Protein AF-A0A1M7NVC6-F1 (afdb_monomer_lite)

pLDDT: mean 93.04, std 8.7, range [51.41, 98.25]

Structure (mmCIF, N/CA/C/O backbone):
data_AF-A0A1M7NVC6-F1
#
_entry.id   AF-A0A1M7NVC6-F1
#
loop_
_atom_site.group_PDB
_atom_site.id
_atom_site.type_symbol
_atom_site.label_atom_id
_atom_site.label_alt_id
_atom_site.label_comp_id
_atom_site.label_asym_id
_atom_site.label_entity_id
_atom_site.label_seq_id
_atom_site.pdbx_PDB_ins_code
_atom_site.Cartn_x
_atom_site.Cartn_y
_atom_site.Cartn_z
_atom_site.occupancy
_atom_site.B_iso_or_equiv
_atom_site.auth_seq_id
_atom_site.auth_comp_id
_atom_site.auth_asym_id
_atom_site.auth_atom_id
_atom_site.pdbx_PDB_model_num
ATOM 1 N N . MET A 1 1 ? 13.645 -10.712 -26.815 1.00 63.34 1 MET A N 1
ATOM 2 C CA . MET A 1 1 ? 13.894 -9.252 -26.837 1.00 63.34 1 MET A CA 1
ATOM 3 C C . MET A 1 1 ? 14.628 -8.884 -25.550 1.00 63.34 1 MET A C 1
ATOM 5 O O . MET A 1 1 ? 14.131 -9.240 -24.490 1.00 63.34 1 MET A O 1
ATOM 9 N N . LYS A 1 2 ? 15.825 -8.280 -25.605 1.00 82.38 2 LYS A N 1
ATOM 10 C CA . LYS A 1 2 ? 16.526 -7.824 -24.387 1.00 82.38 2 LYS A CA 1
ATOM 11 C C . LYS A 1 2 ? 15.890 -6.509 -23.924 1.00 82.38 2 LYS A C 1
ATOM 13 O O . LYS A 1 2 ? 15.771 -5.585 -24.725 1.00 82.38 2 LYS A O 1
ATOM 18 N N . ILE A 1 3 ? 15.447 -6.443 -22.670 1.00 86.44 3 ILE A N 1
ATOM 19 C CA . ILE A 1 3 ? 14.935 -5.203 -22.071 1.00 86.44 3 ILE A CA 1
ATOM 20 C C . ILE A 1 3 ? 16.121 -4.254 -21.881 1.00 86.44 3 ILE A C 1
ATOM 22 O O . ILE A 1 3 ? 17.158 -4.663 -21.361 1.00 86.44 3 ILE A O 1
ATOM 26 N N . LYS A 1 4 ? 15.979 -3.006 -22.332 1.00 95.50 4 LYS A N 1
ATOM 27 C CA . LYS A 1 4 ? 17.014 -1.983 -22.165 1.00 95.50 4 LYS A CA 1
ATOM 28 C C . LYS A 1 4 ? 17.160 -1.602 -20.678 1.00 95.50 4 LYS A C 1
ATOM 30 O O . LYS A 1 4 ? 16.129 -1.528 -20.002 1.00 95.50 4 LYS A O 1
ATOM 35 N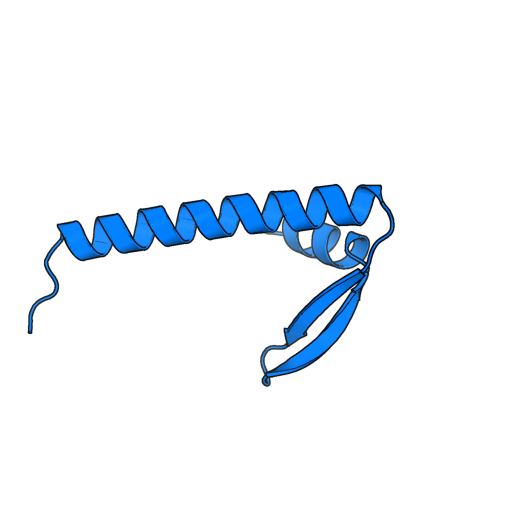 N . PRO A 1 5 ? 18.374 -1.356 -20.153 1.00 95.12 5 PRO A N 1
ATOM 36 C CA . PRO A 1 5 ? 18.577 -0.970 -18.751 1.00 95.12 5 PRO A CA 1
ATOM 37 C C . PRO A 1 5 ? 17.717 0.221 -18.302 1.00 95.12 5 PRO A C 1
ATOM 39 O O . PRO A 1 5 ? 17.163 0.205 -17.206 1.00 95.12 5 PRO A O 1
ATOM 42 N N . GLU A 1 6 ? 17.506 1.200 -19.179 1.00 97.00 6 GLU A N 1
ATOM 43 C CA . GLU A 1 6 ? 16.694 2.395 -18.927 1.00 97.00 6 GLU A CA 1
ATOM 44 C C . GLU A 1 6 ? 15.219 2.042 -18.685 1.00 97.00 6 GLU A C 1
ATOM 46 O O . GLU A 1 6 ? 14.544 2.671 -17.872 1.00 97.00 6 GLU A O 1
ATOM 51 N N . ASN A 1 7 ? 14.713 0.981 -19.326 1.00 96.69 7 ASN A N 1
ATOM 52 C CA . ASN A 1 7 ? 13.354 0.495 -19.083 1.00 96.69 7 ASN A CA 1
ATOM 53 C C . ASN A 1 7 ? 13.232 -0.148 -17.692 1.00 96.69 7 ASN A C 1
ATOM 55 O O . ASN A 1 7 ? 12.178 -0.058 -17.062 1.00 96.69 7 ASN A O 1
ATOM 59 N N . VAL A 1 8 ? 14.298 -0.794 -17.203 1.00 96.25 8 VAL A N 1
ATOM 60 C CA . VAL A 1 8 ? 14.343 -1.345 -15.839 1.00 96.25 8 VAL A CA 1
ATOM 61 C C . VAL A 1 8 ? 14.379 -0.209 -14.819 1.00 96.25 8 VAL A C 1
ATOM 63 O O . VAL A 1 8 ? 13.629 -0.243 -13.845 1.00 96.25 8 VAL A O 1
ATOM 66 N N . GLU A 1 9 ? 15.188 0.822 -15.063 1.00 97.69 9 GLU A N 1
ATOM 67 C CA . GLU A 1 9 ? 15.253 2.008 -14.207 1.00 97.69 9 GLU A CA 1
ATOM 68 C C . GLU A 1 9 ? 13.906 2.741 -14.143 1.00 97.69 9 GLU A C 1
ATOM 70 O O . GLU A 1 9 ? 13.411 3.025 -13.049 1.00 97.69 9 GLU A O 1
ATOM 75 N N . LEU A 1 10 ? 13.276 2.985 -15.297 1.00 97.62 10 LEU A N 1
ATOM 76 C CA . LEU A 1 10 ? 11.954 3.602 -15.379 1.00 97.62 10 LEU A CA 1
ATOM 77 C C . LEU A 1 10 ? 10.920 2.800 -14.582 1.00 97.62 10 LEU A C 1
ATOM 79 O O . LEU A 1 10 ? 10.215 3.364 -13.744 1.00 97.62 10 LEU A O 1
ATOM 83 N N . ARG A 1 11 ? 10.865 1.477 -14.787 1.00 97.19 11 ARG A N 1
ATOM 84 C CA . ARG A 1 11 ? 9.978 0.582 -14.031 1.00 97.19 11 ARG A CA 1
ATOM 85 C C . ARG A 1 11 ? 10.205 0.717 -12.526 1.00 97.19 11 ARG A C 1
ATOM 87 O O . ARG A 1 11 ? 9.238 0.844 -11.780 1.00 97.19 11 ARG A O 1
ATOM 94 N N . ASN A 1 12 ? 11.458 0.699 -12.077 1.00 97.50 12 ASN A N 1
ATOM 95 C CA . ASN A 1 12 ? 11.786 0.780 -10.654 1.00 97.50 12 ASN A CA 1
ATOM 96 C C . ASN A 1 12 ? 11.356 2.121 -10.046 1.00 97.50 12 ASN A C 1
ATOM 98 O O . ASN A 1 12 ? 10.791 2.141 -8.953 1.00 97.50 12 ASN A O 1
ATOM 102 N N . LYS A 1 13 ? 11.563 3.232 -10.763 1.00 98.06 13 LYS A N 1
ATOM 103 C CA . LYS A 1 13 ? 11.129 4.567 -10.327 1.00 98.06 13 LYS A CA 1
ATOM 104 C C . LYS A 1 13 ? 9.606 4.675 -10.241 1.00 98.06 13 LYS A C 1
ATOM 106 O O . LYS A 1 13 ? 9.099 5.184 -9.245 1.00 98.06 13 LYS A O 1
ATOM 111 N N . ILE A 1 14 ? 8.880 4.135 -11.224 1.00 98.25 14 ILE A N 1
ATOM 112 C CA . ILE A 1 14 ? 7.409 4.079 -11.197 1.00 98.25 14 ILE A CA 1
ATOM 113 C C . ILE A 1 14 ? 6.929 3.276 -9.986 1.00 98.25 14 ILE A C 1
ATOM 115 O O . ILE A 1 14 ? 6.122 3.772 -9.205 1.00 98.25 14 ILE A O 1
ATOM 119 N N . LEU A 1 15 ? 7.459 2.065 -9.787 1.00 97.94 15 LEU A N 1
ATOM 120 C CA . LEU A 1 15 ? 7.074 1.220 -8.654 1.00 97.94 15 LEU A CA 1
ATOM 121 C C . LEU A 1 15 ? 7.378 1.890 -7.313 1.00 97.94 15 LEU A C 1
ATOM 123 O O . LEU A 1 15 ? 6.569 1.800 -6.393 1.00 97.94 15 LEU A O 1
ATOM 127 N N . LYS A 1 16 ? 8.507 2.602 -7.206 1.00 97.50 16 LYS A N 1
ATOM 128 C CA . LYS A 1 16 ? 8.841 3.340 -5.989 1.00 97.50 16 LYS A CA 1
ATOM 129 C C . LYS A 1 16 ? 7.861 4.483 -5.723 1.00 97.50 16 LYS A C 1
ATOM 131 O O . LYS A 1 16 ? 7.445 4.656 -4.582 1.00 97.50 16 LYS A O 1
ATOM 136 N N . GLY A 1 17 ? 7.463 5.221 -6.760 1.00 98.12 17 GLY A N 1
ATOM 137 C CA . GLY A 1 17 ? 6.443 6.265 -6.647 1.00 98.12 17 GLY A CA 1
ATOM 138 C C . GLY A 1 17 ? 5.082 5.711 -6.216 1.00 98.12 17 GLY A C 1
ATOM 139 O O . GLY A 1 17 ? 4.446 6.275 -5.330 1.00 98.12 17 GLY A O 1
ATOM 140 N N . VAL A 1 18 ? 4.669 4.570 -6.778 1.00 97.06 18 VAL A N 1
ATOM 141 C CA . VAL A 1 18 ? 3.425 3.885 -6.387 1.00 97.06 18 VAL A CA 1
ATOM 142 C C . VAL A 1 18 ? 3.479 3.413 -4.929 1.00 97.06 18 VAL A C 1
ATOM 144 O O . VAL A 1 18 ? 2.513 3.622 -4.201 1.00 97.06 18 VAL A O 1
ATOM 147 N N . ASP A 1 19 ? 4.600 2.841 -4.472 1.00 94.69 19 ASP A N 1
ATOM 148 C CA . ASP A 1 19 ? 4.797 2.442 -3.064 1.00 94.69 19 ASP A CA 1
ATOM 149 C C . ASP A 1 19 ? 4.690 3.645 -2.113 1.00 94.69 19 ASP A C 1
ATOM 151 O O . ASP A 1 19 ? 4.003 3.571 -1.096 1.00 94.69 19 ASP A O 1
ATOM 155 N N . MET A 1 20 ? 5.306 4.778 -2.465 1.00 95.88 20 MET A N 1
ATOM 156 C CA . MET A 1 20 ? 5.196 6.012 -1.680 1.00 95.88 20 MET A CA 1
ATOM 157 C C . MET A 1 20 ? 3.751 6.517 -1.610 1.00 95.88 20 MET A C 1
ATOM 159 O O . MET A 1 20 ? 3.243 6.764 -0.520 1.00 95.88 20 MET A O 1
ATOM 163 N N . ALA A 1 21 ? 3.067 6.614 -2.753 1.00 96.81 21 ALA A N 1
ATOM 164 C CA . ALA A 1 21 ? 1.679 7.066 -2.807 1.00 96.81 21 ALA A CA 1
ATOM 165 C C . ALA A 1 21 ? 0.734 6.136 -2.024 1.00 96.81 21 ALA A C 1
ATOM 167 O O . ALA A 1 21 ? -0.163 6.604 -1.325 1.00 96.81 21 ALA A O 1
ATOM 168 N N . PHE A 1 22 ? 0.954 4.821 -2.101 1.00 94.19 22 PHE A N 1
ATOM 169 C CA . PHE A 1 22 ? 0.169 3.841 -1.358 1.00 94.19 22 PHE A CA 1
ATOM 170 C C . PHE A 1 22 ? 0.345 3.987 0.159 1.00 94.19 22 PHE A C 1
ATOM 172 O O . PHE A 1 22 ? -0.641 3.953 0.893 1.00 94.19 22 PHE A O 1
ATOM 179 N N . ARG A 1 23 ? 1.578 4.194 0.640 1.00 95.06 23 ARG A N 1
ATOM 180 C CA . ARG A 1 23 ? 1.847 4.415 2.071 1.00 95.06 23 ARG A CA 1
ATOM 181 C C . ARG A 1 23 ? 1.120 5.653 2.599 1.00 95.06 23 ARG A C 1
ATOM 183 O O . ARG A 1 23 ? 0.422 5.552 3.604 1.00 95.06 23 ARG A O 1
ATOM 190 N N . GLU A 1 24 ? 1.215 6.777 1.894 1.00 96.81 24 GLU A N 1
ATOM 191 C CA . GLU A 1 24 ? 0.528 8.024 2.267 1.00 96.81 24 GLU A CA 1
ATOM 192 C C . GLU A 1 24 ? -1.002 7.876 2.263 1.00 96.81 24 GLU A C 1
ATOM 194 O O . GLU A 1 24 ? -1.701 8.380 3.149 1.00 96.81 24 GLU A O 1
ATOM 199 N N . LEU A 1 25 ? -1.548 7.120 1.306 1.00 96.50 25 LEU A N 1
ATOM 200 C CA . LEU A 1 25 ? -2.974 6.801 1.271 1.00 96.50 25 LEU A CA 1
ATOM 201 C C . LEU A 1 25 ? -3.411 6.010 2.513 1.00 96.50 25 LEU A C 1
ATOM 203 O O . LEU A 1 25 ? -4.438 6.330 3.113 1.00 96.50 25 LEU A O 1
ATOM 207 N N . VAL A 1 26 ? -2.644 4.991 2.914 1.00 96.50 26 VAL A N 1
ATOM 208 C CA . VAL A 1 26 ? -2.947 4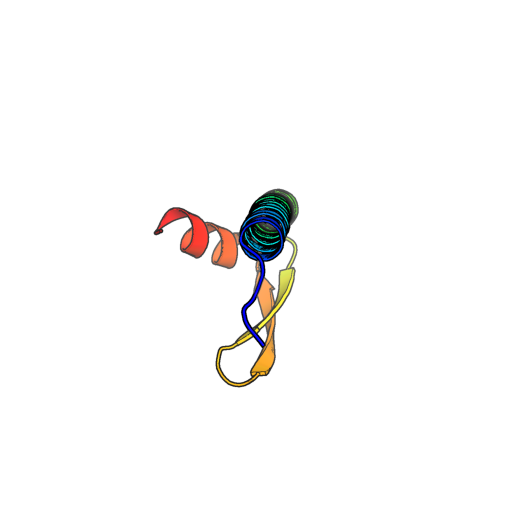.193 4.112 1.00 96.50 26 VAL A CA 1
ATOM 209 C C . VAL A 1 26 ? -2.875 5.052 5.374 1.00 96.50 26 VAL A C 1
ATOM 211 O O . VAL A 1 26 ? -3.793 4.982 6.191 1.00 96.50 26 VAL A O 1
ATOM 214 N N . ILE A 1 27 ? -1.840 5.886 5.519 1.00 96.31 27 ILE A N 1
ATOM 215 C CA . ILE A 1 27 ? -1.665 6.779 6.676 1.00 96.31 27 ILE A CA 1
ATOM 216 C C . ILE A 1 27 ? -2.847 7.749 6.786 1.00 96.31 27 ILE A C 1
ATOM 218 O O . ILE A 1 27 ? -3.563 7.737 7.788 1.00 96.31 27 ILE A O 1
ATOM 222 N N . SER A 1 28 ?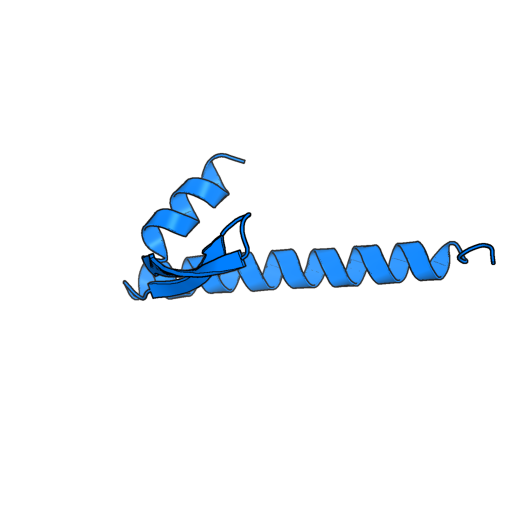 -3.119 8.519 5.730 1.00 97.69 28 SER A N 1
ATOM 223 C CA . SER A 1 28 ? -4.192 9.525 5.733 1.00 97.69 28 SER A CA 1
ATOM 224 C C . SER A 1 28 ? -5.590 8.919 5.920 1.00 97.69 28 SER A C 1
ATOM 226 O O . SER A 1 28 ? -6.456 9.517 6.562 1.00 97.69 28 SER A O 1
ATOM 228 N N . SER A 1 29 ? -5.822 7.705 5.412 1.00 97.69 29 SER A N 1
ATOM 229 C CA . SER A 1 29 ? -7.072 6.969 5.641 1.00 97.69 29 SER A CA 1
ATOM 230 C C . SER A 1 29 ? -7.176 6.463 7.085 1.00 97.69 29 SER A C 1
ATOM 232 O O . SER A 1 29 ? -8.257 6.489 7.675 1.00 97.69 29 SER A O 1
ATOM 234 N N . ALA A 1 30 ? -6.064 6.025 7.686 1.00 96.62 30 ALA A N 1
ATOM 235 C CA . ALA A 1 30 ? -6.017 5.555 9.069 1.00 96.62 30 ALA A CA 1
ATOM 236 C C . ALA A 1 30 ? -6.292 6.686 10.071 1.00 96.62 30 ALA A C 1
ATOM 238 O O . ALA A 1 30 ? -7.048 6.477 11.025 1.00 96.62 30 ALA A O 1
ATOM 239 N N . GLU A 1 31 ? -5.750 7.883 9.824 1.00 96.94 31 GLU A N 1
ATOM 240 C CA . GLU A 1 31 ? -6.040 9.101 10.598 1.00 96.94 31 GLU A CA 1
ATOM 241 C C . GLU A 1 31 ? -7.537 9.433 10.597 1.00 96.94 31 GLU A C 1
ATOM 243 O O . GLU A 1 31 ? -8.105 9.810 11.622 1.00 96.94 31 GLU A O 1
ATOM 248 N N . LYS A 1 32 ? -8.205 9.210 9.460 1.00 97.75 32 LYS A N 1
ATOM 249 C CA . LYS A 1 32 ? -9.641 9.459 9.272 1.00 97.75 32 LYS A CA 1
ATOM 250 C C . LYS A 1 32 ? -10.541 8.293 9.699 1.00 97.75 32 LYS A C 1
ATOM 252 O O . LYS A 1 32 ? -11.748 8.363 9.488 1.00 97.75 32 LYS A O 1
ATOM 257 N N . ASN A 1 33 ? -9.989 7.228 10.290 1.00 95.88 33 ASN A N 1
ATOM 258 C CA . ASN A 1 33 ? -10.712 5.987 10.619 1.00 95.88 33 ASN A CA 1
ATOM 259 C C . ASN A 1 33 ? -11.434 5.347 9.414 1.00 95.88 33 ASN A C 1
ATOM 261 O O . ASN A 1 33 ? -12.460 4.687 9.577 1.00 95.88 33 ASN A O 1
ATOM 265 N N . GLN A 1 34 ? -10.918 5.544 8.201 1.00 97.88 34 GLN A N 1
ATOM 266 C CA . GLN A 1 34 ? -11.513 5.017 6.976 1.00 97.88 34 GLN A CA 1
ATOM 267 C C . GLN A 1 34 ? -11.067 3.574 6.704 1.00 97.88 34 GLN A C 1
ATOM 269 O O . GLN A 1 34 ? -10.068 3.085 7.242 1.00 97.88 34 GLN A O 1
ATOM 274 N N . SER A 1 35 ? -11.821 2.889 5.846 1.00 97.25 35 SER A N 1
ATOM 275 C CA . SER A 1 35 ? -11.429 1.606 5.264 1.00 97.25 35 SER A CA 1
ATOM 276 C C . SER A 1 35 ? -10.921 1.794 3.835 1.00 97.25 35 SER A C 1
ATOM 278 O O . SER A 1 35 ? -11.282 2.756 3.158 1.00 97.25 35 SER A O 1
ATOM 280 N N . L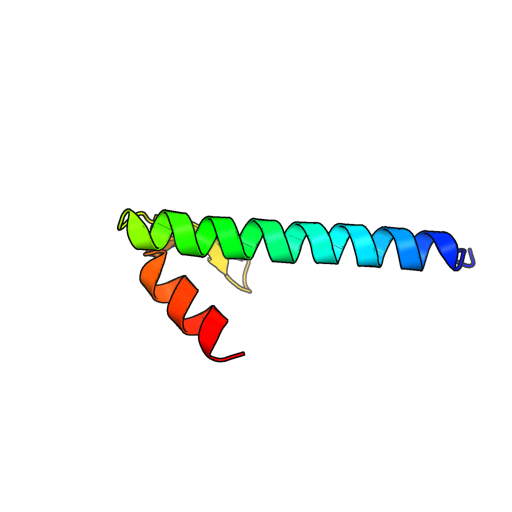EU A 1 36 ? -10.077 0.868 3.384 1.00 96.50 36 LEU A N 1
ATOM 281 C CA . LEU A 1 36 ? -9.604 0.774 2.007 1.00 96.50 36 LEU A CA 1
ATOM 282 C C . LEU A 1 36 ? -10.069 -0.544 1.393 1.00 96.50 36 LEU A C 1
ATOM 284 O O . LEU A 1 36 ? -10.163 -1.563 2.078 1.00 96.50 36 LEU A O 1
ATOM 288 N N . VAL A 1 37 ? -10.340 -0.513 0.091 1.00 96.06 37 VAL A N 1
ATOM 289 C CA . VAL A 1 37 ? -10.684 -1.700 -0.694 1.00 96.06 37 VAL A CA 1
ATOM 290 C C . VAL A 1 37 ? -9.396 -2.297 -1.237 1.00 96.06 37 VAL A C 1
ATOM 292 O O . VAL A 1 37 ? -8.671 -1.628 -1.973 1.00 96.06 37 VAL A O 1
ATOM 295 N N . ILE A 1 38 ? -9.099 -3.539 -0.866 1.00 93.25 38 ILE A N 1
ATOM 296 C CA . ILE A 1 38 ? -7.914 -4.261 -1.336 1.00 93.25 38 ILE A CA 1
ATOM 297 C C . ILE A 1 38 ? -8.288 -5.664 -1.803 1.00 93.25 38 ILE A C 1
ATOM 299 O O . ILE A 1 38 ? -9.286 -6.228 -1.357 1.00 93.25 38 ILE A O 1
ATOM 303 N N . ALA A 1 39 ? -7.458 -6.234 -2.672 1.00 94.38 39 ALA A N 1
ATOM 304 C CA . ALA A 1 39 ? -7.492 -7.657 -2.975 1.00 94.38 39 ALA A CA 1
ATOM 305 C C . ALA A 1 39 ? -6.533 -8.409 -2.042 1.00 94.38 39 ALA A C 1
ATOM 307 O O . ALA A 1 39 ? -5.443 -7.913 -1.736 1.00 94.38 39 ALA A O 1
ATOM 308 N N . ASP A 1 40 ? -6.929 -9.592 -1.582 1.00 89.19 40 ASP A N 1
ATOM 309 C CA . ASP A 1 40 ? -6.004 -10.526 -0.943 1.00 89.19 40 ASP A CA 1
ATOM 310 C C . ASP A 1 40 ? -5.102 -11.236 -1.978 1.00 89.19 40 ASP A C 1
ATOM 312 O O . ASP A 1 40 ? -5.085 -10.903 -3.166 1.00 89.19 40 ASP A O 1
ATOM 316 N N . LYS A 1 41 ? -4.301 -12.204 -1.517 1.00 89.88 41 LYS A N 1
ATOM 317 C CA . LYS A 1 41 ? -3.376 -12.961 -2.379 1.00 89.88 41 LYS A CA 1
ATOM 318 C C . LYS A 1 41 ? -4.093 -13.859 -3.391 1.00 89.88 41 LYS A C 1
ATOM 320 O O . LYS A 1 41 ? -3.486 -14.204 -4.400 1.00 89.88 41 LYS A O 1
ATOM 325 N N . ASP A 1 42 ? -5.345 -14.206 -3.115 1.00 94.38 42 ASP A N 1
ATOM 326 C CA . ASP A 1 42 ? -6.185 -15.078 -3.931 1.00 94.38 42 ASP A CA 1
ATOM 327 C C . ASP A 1 42 ? -7.110 -14.264 -4.858 1.00 94.38 42 ASP A C 1
ATOM 329 O O . ASP A 1 42 ? -7.824 -14.824 -5.687 1.00 94.38 42 ASP A O 1
ATOM 333 N N . GLY A 1 43 ? -7.064 -12.930 -4.762 1.00 93.69 43 GLY A N 1
ATOM 334 C CA . GLY A 1 43 ? -7.848 -12.003 -5.572 1.00 93.69 43 GLY A CA 1
ATOM 335 C C . GLY A 1 43 ? -9.216 -11.651 -4.984 1.00 93.69 43 GLY A C 1
ATOM 336 O O . GLY A 1 43 ? -9.985 -10.952 -5.646 1.00 93.69 43 GLY A O 1
ATOM 337 N N . ASN A 1 44 ? -9.534 -12.078 -3.757 1.00 96.31 44 ASN A N 1
ATOM 338 C CA . ASN A 1 44 ? -10.800 -11.723 -3.120 1.00 96.31 44 ASN A CA 1
ATOM 339 C C . ASN A 1 44 ? -10.780 -10.260 -2.676 1.00 96.31 44 ASN A C 1
ATOM 341 O O . ASN A 1 44 ? -9.850 -9.806 -2.002 1.00 96.31 44 ASN A O 1
ATOM 345 N N . ILE A 1 45 ? -11.833 -9.527 -3.034 1.00 96.44 45 ILE A N 1
ATOM 346 C CA . ILE A 1 45 ? -11.995 -8.121 -2.665 1.00 96.44 45 ILE A CA 1
ATOM 347 C C . ILE A 1 45 ? -12.508 -8.016 -1.231 1.00 96.44 45 ILE A C 1
ATOM 349 O O . ILE A 1 45 ? -13.526 -8.608 -0.878 1.00 96.44 45 ILE A O 1
ATOM 353 N N . GLN A 1 46 ? -11.830 -7.209 -0.420 1.00 95.62 46 GLN A N 1
ATOM 354 C CA . GLN A 1 46 ? -12.187 -6.959 0.972 1.00 95.62 46 GLN A CA 1
ATOM 355 C C . GLN A 1 46 ? -12.054 -5.478 1.330 1.00 95.62 46 GLN A C 1
ATOM 357 O O . GLN A 1 46 ? -11.182 -4.765 0.828 1.00 95.62 46 GLN A O 1
ATOM 362 N N . HIS A 1 47 ? -12.914 -5.026 2.241 1.00 96.38 47 HIS A N 1
ATOM 363 C CA . HIS A 1 47 ? -12.803 -3.721 2.884 1.00 96.38 47 HIS A CA 1
ATOM 364 C C . HIS A 1 47 ? -12.031 -3.887 4.188 1.00 96.38 47 HIS A C 1
ATOM 366 O O . HIS A 1 47 ? -12.493 -4.574 5.096 1.00 96.38 47 HIS A O 1
ATOM 372 N N . VAL A 1 48 ? -10.866 -3.255 4.289 1.00 95.19 48 VAL A N 1
ATOM 373 C CA . VAL A 1 48 ? -9.993 -3.381 5.460 1.00 95.19 48 VAL A CA 1
ATOM 374 C C . VAL A 1 48 ? -9.838 -2.021 6.130 1.00 95.19 48 VAL A C 1
ATOM 376 O O . VAL A 1 48 ? -9.551 -1.039 5.439 1.00 95.19 48 VAL A O 1
ATOM 379 N N . PRO A 1 49 ? -9.999 -1.917 7.461 1.00 96.94 49 PRO A N 1
ATOM 380 C CA . PRO A 1 49 ? -9.693 -0.688 8.181 1.00 96.94 49 PRO A CA 1
ATOM 381 C C . PRO A 1 49 ? -8.251 -0.243 7.908 1.00 96.94 49 PRO A C 1
ATOM 383 O O . PRO A 1 49 ? -7.302 -1.004 8.104 1.00 96.94 49 PRO A O 1
ATOM 386 N N . ALA A 1 50 ? -8.054 1.012 7.503 1.00 96.69 50 ALA A N 1
ATOM 387 C CA . ALA A 1 50 ? -6.725 1.513 7.152 1.00 96.69 50 ALA A CA 1
ATOM 388 C C . ALA A 1 50 ? -5.739 1.449 8.334 1.00 96.69 50 ALA A C 1
ATOM 390 O O . ALA A 1 50 ? -4.546 1.233 8.139 1.00 96.69 50 ALA A O 1
ATOM 391 N N . LYS A 1 51 ? -6.239 1.528 9.573 1.00 96.12 51 LYS A N 1
ATOM 392 C CA . LYS A 1 51 ? -5.445 1.318 10.795 1.00 96.12 51 LYS A CA 1
ATOM 393 C C . LYS A 1 51 ? -4.819 -0.075 10.886 1.00 96.12 51 LYS A C 1
ATOM 395 O O . LYS A 1 51 ? -3.711 -0.206 11.395 1.00 96.12 51 LYS A O 1
ATOM 400 N N . GLU A 1 52 ? -5.504 -1.114 10.414 1.00 94.38 52 GLU A N 1
ATOM 401 C CA . GLU A 1 52 ? -4.955 -2.476 10.392 1.00 94.38 52 GLU A CA 1
ATOM 402 C C . GLU A 1 52 ? -3.898 -2.632 9.301 1.00 94.38 52 GLU A C 1
ATOM 404 O O . GLU A 1 52 ? -2.878 -3.288 9.511 1.00 94.38 52 GLU A O 1
ATOM 409 N N . LEU A 1 53 ? -4.108 -1.983 8.152 1.00 92.81 53 LEU A N 1
ATOM 410 C CA . LEU A 1 53 ? -3.124 -1.940 7.072 1.00 92.81 53 LEU A CA 1
ATOM 411 C C . LEU A 1 53 ? -1.855 -1.195 7.495 1.00 92.81 53 LEU A C 1
ATOM 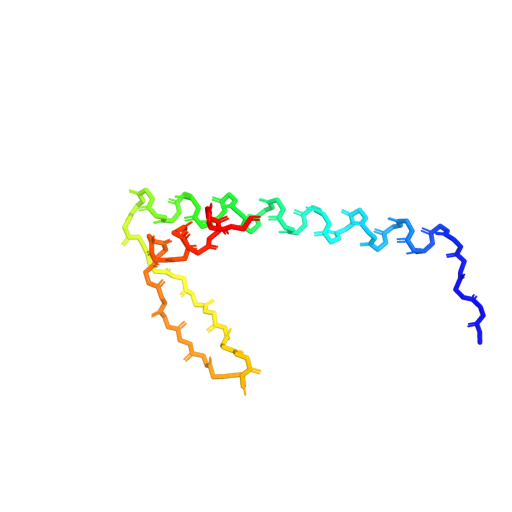413 O O . LEU A 1 53 ? -0.755 -1.657 7.202 1.00 92.81 53 LEU A O 1
ATOM 417 N N . LEU A 1 54 ? -1.996 -0.092 8.234 1.00 93.38 54 LEU A N 1
ATOM 418 C CA . LEU A 1 54 ? -0.865 0.686 8.733 1.00 93.38 54 LEU A CA 1
ATOM 419 C C . LEU A 1 54 ? 0.036 -0.137 9.668 1.00 93.38 54 LEU A C 1
ATOM 421 O O . LEU A 1 54 ? 1.254 -0.084 9.523 1.00 93.38 54 LEU A O 1
ATOM 425 N N . LYS A 1 55 ? -0.544 -0.958 10.558 1.00 91.56 55 LYS A N 1
ATOM 426 C CA . LYS A 1 55 ? 0.224 -1.875 11.426 1.00 91.56 55 LYS A CA 1
ATOM 427 C C . LYS A 1 55 ? 1.094 -2.834 10.609 1.00 91.56 55 LYS A C 1
ATOM 429 O O . LYS A 1 55 ? 2.286 -2.965 10.870 1.00 91.56 55 LYS A O 1
ATOM 434 N N . LYS 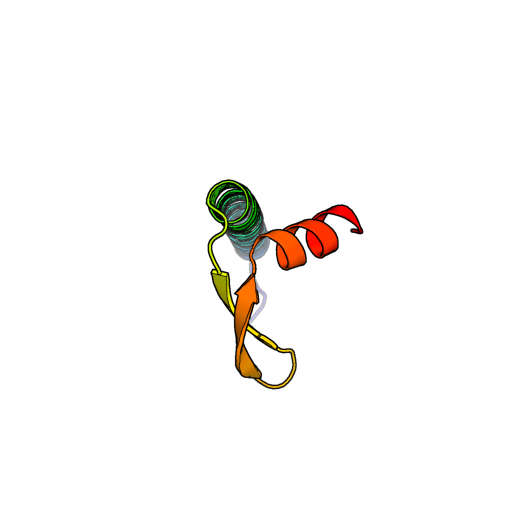A 1 56 ? 0.526 -3.423 9.553 1.00 85.44 56 LYS A N 1
ATOM 435 C CA . LYS A 1 56 ? 1.250 -4.335 8.651 1.00 85.44 56 LYS A CA 1
ATOM 436 C C . LYS A 1 56 ? 2.363 -3.636 7.861 1.00 85.44 56 LYS A C 1
ATOM 438 O O . LYS A 1 56 ? 3.337 -4.283 7.492 1.00 85.44 56 LYS A O 1
ATOM 443 N N . LEU A 1 57 ? 2.224 -2.337 7.575 1.00 84.38 57 LEU A N 1
ATOM 444 C CA . LEU A 1 57 ? 3.272 -1.544 6.920 1.00 84.38 57 LEU A CA 1
ATOM 445 C C . LEU A 1 57 ? 4.423 -1.189 7.868 1.00 84.38 57 LEU A C 1
ATOM 447 O O . LEU A 1 57 ? 5.548 -1.070 7.399 1.00 84.38 57 LEU A O 1
ATOM 451 N N . SER A 1 58 ? 4.158 -1.024 9.168 1.00 75.56 58 SER A N 1
ATOM 452 C CA . SER A 1 58 ? 5.196 -0.732 10.170 1.00 75.56 58 SER A CA 1
ATOM 453 C C . SER A 1 58 ? 6.023 -1.947 10.601 1.00 75.56 58 SER A C 1
ATOM 455 O O . SER A 1 58 ? 7.098 -1.780 11.164 1.00 75.56 58 SER A O 1
ATOM 457 N N . GLU A 1 59 ? 5.541 -3.164 10.345 1.00 66.50 59 GLU A N 1
ATOM 458 C CA . GLU A 1 59 ? 6.225 -4.424 10.683 1.00 66.50 59 GLU A CA 1
ATOM 459 C C . GLU A 1 59 ? 7.282 -4.851 9.642 1.00 66.50 59 GLU A C 1
ATOM 461 O O . GLU A 1 59 ? 7.907 -5.901 9.795 1.00 66.50 59 GLU A O 1
ATOM 466 N N . LYS A 1 60 ? 7.464 -4.070 8.571 1.00 51.41 60 LYS A N 1
ATOM 467 C CA . LYS A 1 60 ? 8.263 -4.417 7.391 1.00 51.41 60 LYS A CA 1
ATOM 468 C C . LYS A 1 60 ? 9.416 -3.446 7.171 1.00 51.41 60 LYS A C 1
ATOM 470 O O . LYS A 1 60 ? 10.495 -3.933 6.771 1.00 51.41 60 LYS A O 1
#

Secondary structure (DSSP, 8-state):
-PPPHHHHHHHHHHHHHHHHHHHHHHHHHHHTT-EEEEE-TT--EEEEEHHHHHHHHHT-

Radius of gyration: 15.04 Å; chains: 1; bounding box: 31×25×38 Å

Foldseek 3Di:
DDDDVVNVVVVVVVVVVVVVVVLVVLVVQLVVQHWDWDADPVRDTDTGGSVVVNVVVVVD

Sequence (60 aa):
MKIKPENVELRNKILKGVDMAFRELVISSAEKNQSLVIADKDGNIQHVPAKELLKKLSEK